Protein AF-A0A3L6Q9B0-F1 (afdb_monomer)

pLDDT: mean 82.69, std 8.2, range [50.72, 93.56]

Structure (mmCIF, N/CA/C/O backbone):
data_AF-A0A3L6Q9B0-F1
#
_entry.id   AF-A0A3L6Q9B0-F1
#
loop_
_atom_site.group_PDB
_atom_site.id
_atom_site.type_symbol
_atom_site.label_atom_id
_atom_site.label_alt_id
_atom_site.label_comp_id
_atom_site.label_asym_id
_atom_site.label_entity_id
_atom_site.label_seq_id
_atom_site.pdbx_PDB_ins_code
_atom_site.Cartn_x
_atom_site.Cartn_y
_atom_site.Cartn_z
_atom_site.occupancy
_atom_site.B_iso_or_equiv
_atom_site.auth_seq_id
_atom_site.auth_comp_id
_atom_site.auth_asym_id
_atom_site.auth_atom_id
_atom_site.pdbx_PDB_model_num
ATOM 1 N N . MET A 1 1 ? -5.104 -21.997 1.739 1.00 63.84 1 MET A N 1
ATOM 2 C CA . MET A 1 1 ? -5.288 -20.763 0.934 1.00 63.84 1 MET A CA 1
ATOM 3 C C . MET A 1 1 ? -5.184 -21.027 -0.572 1.00 63.84 1 MET A C 1
ATOM 5 O O . MET A 1 1 ? -6.189 -20.887 -1.249 1.00 63.84 1 MET A O 1
ATOM 9 N N . TRP A 1 2 ? -4.041 -21.496 -1.099 1.00 70.00 2 TRP A N 1
ATOM 10 C CA . TRP A 1 2 ? -3.878 -21.801 -2.537 1.00 70.00 2 TRP A CA 1
ATOM 11 C C . TRP A 1 2 ? -4.861 -22.856 -3.075 1.00 70.00 2 TRP A C 1
ATOM 13 O O . TRP A 1 2 ? -5.395 -22.702 -4.166 1.00 70.00 2 TRP A O 1
ATOM 23 N N . ALA A 1 3 ? -5.153 -23.905 -2.299 1.00 76.88 3 ALA A N 1
ATOM 24 C CA . ALA A 1 3 ? -6.125 -24.933 -2.685 1.00 76.88 3 ALA A CA 1
ATOM 25 C C . ALA A 1 3 ? -7.543 -24.369 -2.903 1.00 76.88 3 ALA A C 1
ATOM 27 O O . ALA A 1 3 ? -8.165 -24.669 -3.915 1.00 76.88 3 ALA A O 1
ATOM 28 N N . ALA A 1 4 ? -8.004 -23.492 -2.006 1.00 77.50 4 ALA A N 1
ATOM 29 C CA . ALA A 1 4 ? -9.292 -22.812 -2.141 1.00 77.50 4 ALA A CA 1
ATOM 30 C C . ALA A 1 4 ? -9.306 -21.845 -3.336 1.00 77.50 4 ALA A C 1
ATOM 32 O O . ALA A 1 4 ? -10.297 -21.748 -4.045 1.00 77.50 4 ALA A O 1
ATOM 33 N N . LEU A 1 5 ? -8.182 -21.174 -3.602 1.00 71.50 5 LEU A N 1
ATOM 34 C CA . LEU A 1 5 ? -8.059 -20.244 -4.724 1.00 71.50 5 LEU A CA 1
ATOM 35 C C . LEU A 1 5 ? -8.095 -20.976 -6.077 1.00 71.50 5 LEU A C 1
ATOM 37 O O . LEU A 1 5 ? -8.764 -20.518 -6.995 1.00 71.50 5 LEU A O 1
ATOM 41 N N . LYS A 1 6 ? -7.464 -22.157 -6.171 1.00 73.06 6 LYS A N 1
ATOM 42 C CA . LYS A 1 6 ? -7.560 -23.044 -7.345 1.00 73.06 6 LYS A CA 1
ATOM 43 C C . LYS A 1 6 ? -8.987 -23.525 -7.619 1.00 73.06 6 LYS A C 1
ATOM 45 O O . LYS A 1 6 ? -9.330 -23.702 -8.778 1.00 73.06 6 LYS A O 1
ATOM 50 N N . ALA A 1 7 ? -9.803 -23.734 -6.585 1.00 78.06 7 ALA A N 1
ATOM 51 C CA . ALA A 1 7 ? -11.189 -24.176 -6.757 1.00 78.06 7 ALA A CA 1
ATOM 52 C C . ALA A 1 7 ? -12.079 -23.104 -7.416 1.00 78.06 7 ALA A C 1
ATOM 54 O O . ALA A 1 7 ? -13.067 -23.442 -8.058 1.00 78.06 7 ALA A O 1
ATOM 55 N N . CYS A 1 8 ? -11.707 -21.825 -7.299 1.00 73.31 8 CYS A N 1
ATOM 56 C CA . CYS A 1 8 ? -12.466 -20.703 -7.852 1.00 73.31 8 CYS A CA 1
ATOM 57 C C . CYS A 1 8 ? -11.920 -20.182 -9.193 1.00 73.31 8 CYS A C 1
ATOM 59 O O . CYS A 1 8 ? -12.478 -19.230 -9.732 1.00 73.31 8 CYS A O 1
ATOM 61 N N . PHE A 1 9 ? -10.822 -20.744 -9.718 1.00 69.75 9 PHE A N 1
ATOM 62 C CA . PHE A 1 9 ? -10.125 -20.202 -10.889 1.00 69.75 9 PHE A CA 1
ATOM 63 C C . PHE A 1 9 ? -9.960 -21.241 -11.999 1.00 69.75 9 PHE A C 1
ATOM 65 O O . PHE A 1 9 ? -9.423 -22.326 -11.780 1.00 69.75 9 PHE A O 1
ATOM 72 N N . ARG A 1 10 ? -10.356 -20.874 -13.223 1.00 73.81 10 ARG A N 1
ATOM 73 C CA . ARG A 1 10 ? -10.086 -21.656 -14.434 1.00 73.81 10 ARG A CA 1
ATOM 74 C C . ARG A 1 10 ? -8.875 -21.052 -15.144 1.00 73.81 10 ARG A C 1
ATOM 76 O O . ARG A 1 10 ? -8.919 -19.900 -15.565 1.00 73.81 10 ARG A O 1
ATOM 83 N N . PHE A 1 11 ? -7.781 -21.805 -15.231 1.00 71.69 11 PHE A N 1
ATOM 84 C CA . PHE A 1 11 ? -6.550 -21.330 -15.868 1.00 71.69 11 PHE A CA 1
ATOM 85 C C . PHE A 1 11 ? -6.616 -21.541 -17.391 1.00 71.69 11 PHE A C 1
ATOM 87 O O . PHE A 1 11 ? -7.033 -22.621 -17.812 1.00 71.69 11 PHE A O 1
ATOM 94 N N . PRO A 1 12 ? -6.214 -20.553 -18.212 1.00 72.94 12 PRO A N 1
ATOM 95 C CA . PRO A 1 12 ? -6.104 -20.730 -19.658 1.00 72.94 12 PRO A CA 1
ATOM 96 C C . PRO A 1 12 ? -4.990 -21.729 -20.006 1.00 72.94 12 PRO A C 1
ATOM 98 O O . PRO A 1 12 ? -3.950 -21.770 -19.341 1.00 72.94 12 PRO A O 1
ATOM 101 N N . GLU A 1 13 ? -5.214 -22.531 -21.048 1.00 71.62 13 GLU A N 1
ATOM 102 C CA . GLU A 1 13 ? -4.240 -23.505 -21.554 1.00 71.62 13 GLU A CA 1
ATOM 103 C C . GLU A 1 13 ? -2.948 -22.81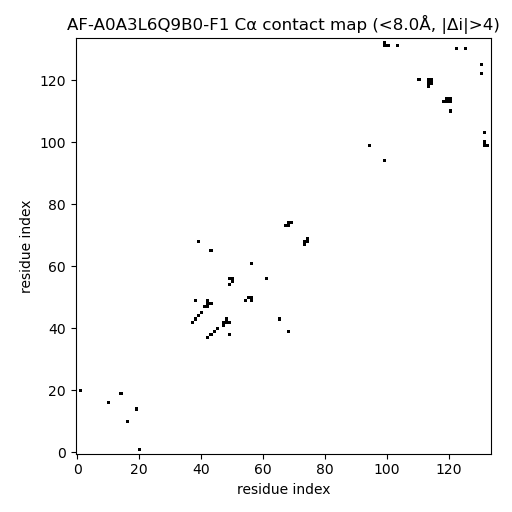2 -22.017 1.00 71.62 13 GLU A C 1
ATOM 105 O O . GLU A 1 13 ? -2.976 -21.728 -22.596 1.00 71.62 13 GLU A O 1
ATOM 110 N N . GLY A 1 14 ? -1.797 -23.417 -21.710 1.00 72.44 14 GLY A N 1
ATOM 111 C CA . GLY A 1 14 ? -0.481 -22.921 -22.127 1.00 72.44 14 GLY A CA 1
ATOM 112 C C . GLY A 1 14 ? 0.183 -21.874 -21.220 1.00 72.44 14 GLY A C 1
ATOM 113 O O . GLY A 1 14 ? 1.350 -21.562 -21.442 1.00 72.44 14 GLY A O 1
ATOM 114 N N . LYS A 1 15 ? -0.481 -21.352 -20.173 1.00 69.38 15 LYS A N 1
ATOM 115 C CA . LYS A 1 15 ? 0.177 -20.447 -19.204 1.00 69.38 15 LYS A CA 1
ATOM 116 C C . LYS A 1 15 ? 0.794 -21.198 -18.011 1.00 69.38 15 LYS A C 1
ATOM 118 O O . LYS A 1 15 ? 0.133 -22.076 -17.446 1.00 69.38 15 LYS A O 1
ATOM 123 N N . PRO A 1 16 ? 2.012 -20.834 -17.556 1.00 77.62 16 PRO A N 1
ATOM 124 C CA . PRO A 1 16 ? 2.631 -21.462 -16.393 1.00 77.62 16 PRO A CA 1
ATOM 125 C C . PRO A 1 16 ? 1.782 -21.257 -15.133 1.00 77.62 16 PRO A C 1
ATOM 127 O O . PRO A 1 16 ? 1.513 -20.131 -14.707 1.00 77.62 16 PRO A O 1
ATOM 130 N N . LYS A 1 17 ? 1.378 -22.359 -14.491 1.00 75.38 17 LYS A N 1
ATOM 131 C CA . LYS A 1 17 ? 0.592 -22.324 -13.243 1.00 75.38 17 LYS A CA 1
ATOM 132 C C . LYS A 1 17 ? 1.332 -21.607 -12.106 1.00 75.38 17 LYS A C 1
ATOM 134 O O . LYS A 1 17 ? 0.687 -21.014 -11.242 1.00 75.38 17 LYS A O 1
ATOM 139 N N . GLU A 1 18 ? 2.664 -21.633 -12.117 1.00 81.69 18 GLU A N 1
ATOM 140 C CA . GLU A 1 18 ? 3.492 -20.959 -11.112 1.00 81.69 18 GLU A CA 1
ATOM 141 C C . GLU A 1 18 ? 3.444 -19.432 -11.226 1.00 81.69 18 GLU A C 1
ATOM 143 O O . GLU A 1 18 ? 3.377 -18.753 -10.202 1.00 81.69 18 GLU A O 1
ATOM 148 N N . ASP A 1 19 ? 3.377 -18.870 -12.433 1.00 79.38 19 ASP A N 1
ATOM 149 C CA . ASP A 1 19 ? 3.264 -17.415 -12.599 1.00 79.38 19 ASP A CA 1
ATOM 150 C C . ASP A 1 19 ? 1.894 -16.918 -12.142 1.00 79.38 19 ASP A C 1
ATOM 152 O O . ASP A 1 19 ? 1.786 -15.913 -11.437 1.00 79.38 19 ASP A O 1
ATOM 156 N N . ALA A 1 20 ? 0.842 -17.684 -12.438 1.00 78.62 20 ALA A N 1
ATOM 157 C CA . ALA A 1 20 ? -0.499 -17.386 -11.950 1.00 78.62 20 ALA A CA 1
ATOM 158 C C . ALA A 1 20 ? -0.587 -17.473 -10.414 1.00 78.62 20 ALA A C 1
ATOM 160 O O . ALA A 1 20 ? -1.257 -16.659 -9.776 1.00 78.62 20 ALA A O 1
ATOM 161 N N . LYS A 1 21 ? 0.133 -18.422 -9.802 1.00 81.19 21 LYS A N 1
ATOM 162 C CA . LYS A 1 21 ? 0.255 -18.541 -8.345 1.00 81.19 21 LYS A CA 1
ATOM 163 C C . LYS A 1 21 ? 0.974 -17.348 -7.732 1.00 81.19 21 LYS A C 1
ATOM 165 O O . LYS A 1 21 ? 0.463 -16.768 -6.774 1.00 81.19 21 LYS A O 1
ATOM 170 N N . LYS A 1 22 ? 2.130 -16.965 -8.283 1.00 84.81 22 LYS A N 1
ATOM 171 C CA . LYS A 1 22 ? 2.886 -15.785 -7.839 1.00 84.81 22 LYS A CA 1
ATOM 172 C C . LYS A 1 22 ? 2.015 -14.535 -7.906 1.00 84.81 22 LYS A C 1
ATOM 174 O O . LYS A 1 22 ? 1.884 -13.833 -6.906 1.00 84.81 22 LYS A O 1
ATOM 179 N N . PHE A 1 23 ? 1.356 -14.314 -9.041 1.00 83.75 23 PHE A N 1
ATOM 180 C CA . PHE A 1 23 ? 0.467 -13.174 -9.235 1.00 83.75 23 PHE A CA 1
ATOM 181 C C . PHE A 1 23 ? -0.669 -13.153 -8.206 1.00 83.75 23 PHE A C 1
ATOM 183 O O . PHE A 1 23 ? -0.817 -12.173 -7.481 1.00 83.75 23 PHE A O 1
ATOM 190 N N . ALA A 1 24 ? -1.410 -14.257 -8.059 1.00 84.94 24 ALA A N 1
ATOM 191 C CA . ALA A 1 24 ? -2.518 -14.340 -7.109 1.00 84.94 24 ALA A CA 1
ATOM 192 C C . ALA A 1 24 ? -2.078 -14.056 -5.663 1.00 84.94 24 ALA A C 1
ATOM 194 O O . ALA A 1 24 ? -2.770 -13.346 -4.931 1.00 84.94 24 ALA A O 1
ATOM 195 N N . MET A 1 25 ? -0.913 -14.565 -5.252 1.00 86.19 25 MET A N 1
ATOM 196 C CA . MET A 1 25 ? -0.363 -14.308 -3.919 1.00 86.19 25 MET A CA 1
ATOM 197 C C . MET A 1 25 ? 0.016 -12.832 -3.721 1.00 86.19 25 MET A C 1
ATOM 199 O O . MET A 1 25 ? -0.298 -12.266 -2.672 1.00 86.19 25 MET A O 1
ATOM 203 N N . ILE A 1 26 ? 0.624 -12.183 -4.722 1.00 87.69 26 ILE A N 1
ATOM 204 C CA . ILE A 1 26 ? 0.956 -10.746 -4.686 1.00 87.69 26 ILE A CA 1
ATOM 205 C C . ILE A 1 26 ? -0.316 -9.896 -4.599 1.00 87.69 26 ILE A C 1
ATOM 207 O O . ILE A 1 26 ? -0.406 -8.983 -3.769 1.00 87.69 26 ILE A O 1
ATOM 211 N N . THR A 1 27 ? -1.321 -10.202 -5.422 1.00 88.12 27 THR A N 1
ATOM 212 C CA . THR A 1 27 ? -2.606 -9.493 -5.422 1.00 88.12 27 THR A CA 1
ATOM 213 C C . THR A 1 27 ? -3.285 -9.609 -4.065 1.00 88.12 27 THR A C 1
ATOM 215 O O . THR A 1 27 ? -3.730 -8.610 -3.502 1.00 88.12 27 THR A O 1
ATOM 218 N N . LEU A 1 28 ? -3.309 -10.812 -3.496 1.00 90.19 28 LEU A N 1
ATOM 219 C CA . LEU A 1 28 ? -3.922 -11.075 -2.201 1.00 90.19 28 LEU A CA 1
ATOM 220 C C . LEU A 1 28 ? -3.182 -10.384 -1.054 1.00 9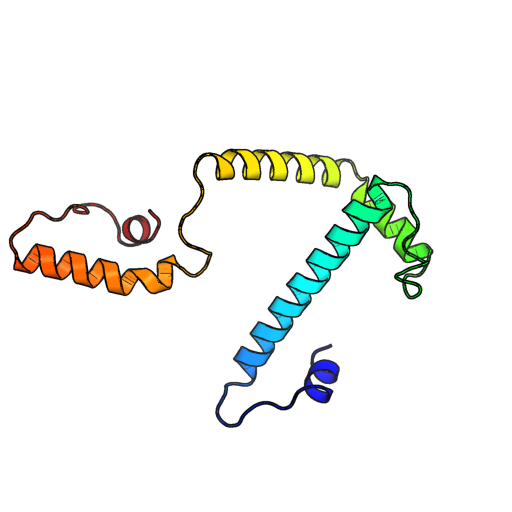0.19 28 LEU A C 1
ATOM 222 O O . LEU A 1 28 ? -3.817 -9.775 -0.192 1.00 90.19 28 LEU A O 1
ATOM 226 N N . GLY A 1 29 ? -1.847 -10.408 -1.074 1.00 90.88 29 GLY A N 1
ATOM 227 C CA . GLY A 1 29 ? -1.020 -9.662 -0.127 1.00 90.88 29 GLY A CA 1
ATOM 228 C C . GLY A 1 29 ? -1.301 -8.158 -0.183 1.00 90.88 29 GLY A C 1
ATOM 229 O O . GLY A 1 29 ? -1.466 -7.509 0.855 1.00 90.88 29 GLY A O 1
ATOM 230 N N . THR A 1 30 ? -1.447 -7.613 -1.392 1.00 91.50 30 THR A N 1
ATOM 231 C CA . THR A 1 30 ? -1.774 -6.199 -1.623 1.00 91.50 30 THR A CA 1
ATOM 232 C C . THR A 1 30 ? -3.181 -5.858 -1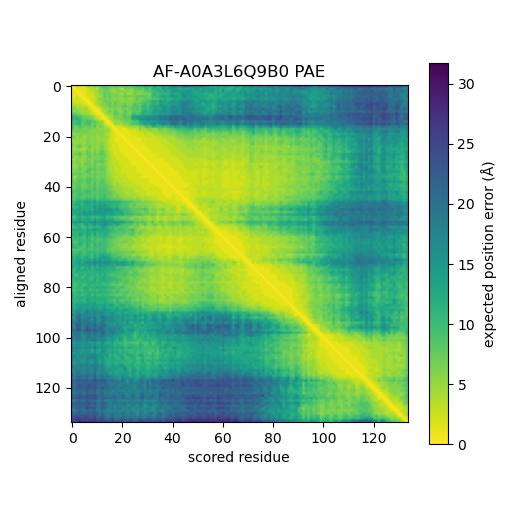.134 1.00 91.50 30 THR A C 1
ATOM 234 O O . THR A 1 30 ? -3.349 -4.887 -0.394 1.00 91.50 30 THR A O 1
ATOM 237 N N . ALA A 1 31 ? -4.180 -6.677 -1.469 1.00 91.69 31 ALA A N 1
ATOM 238 C CA . ALA A 1 31 ? -5.557 -6.510 -1.014 1.00 91.69 31 ALA A CA 1
ATOM 239 C C . ALA A 1 31 ? -5.648 -6.544 0.519 1.00 91.69 31 ALA A C 1
AT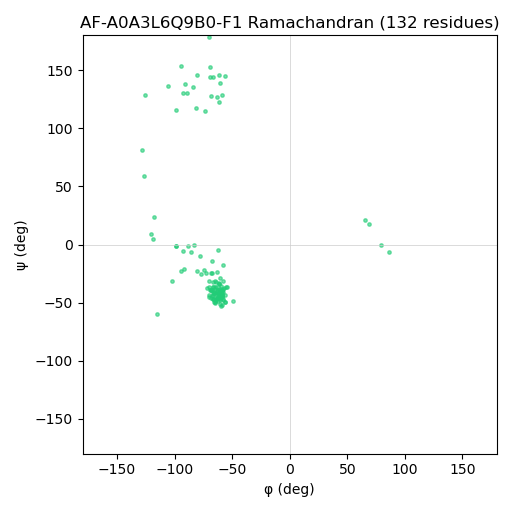OM 241 O O . ALA A 1 31 ? -6.270 -5.671 1.124 1.00 91.69 31 ALA A O 1
ATOM 242 N N . PHE A 1 32 ? -4.959 -7.489 1.164 1.00 91.19 32 PHE A N 1
ATOM 243 C CA . PHE A 1 32 ? -4.939 -7.597 2.621 1.00 91.19 32 PHE A CA 1
ATOM 244 C C . PHE A 1 32 ? -4.219 -6.420 3.294 1.00 91.19 32 PHE A C 1
ATOM 246 O O . PHE A 1 32 ? -4.664 -5.909 4.326 1.00 91.19 32 PHE A O 1
ATOM 253 N N . ARG A 1 33 ? -3.112 -5.939 2.715 1.00 91.44 33 ARG A N 1
ATOM 254 C CA . ARG A 1 33 ? -2.438 -4.717 3.180 1.00 91.44 33 ARG A CA 1
ATOM 255 C C . ARG A 1 33 ? -3.365 -3.502 3.089 1.00 91.44 33 ARG A C 1
ATOM 257 O O . ARG A 1 33 ? -3.485 -2.768 4.070 1.00 91.44 33 ARG A O 1
ATOM 264 N N . ASN A 1 34 ? -4.041 -3.323 1.957 1.00 92.62 34 ASN A N 1
ATOM 265 C CA . ASN A 1 34 ? -4.966 -2.211 1.738 1.00 92.62 34 ASN A CA 1
ATOM 266 C C . ASN A 1 34 ? -6.157 -2.283 2.696 1.00 92.62 34 ASN A C 1
ATOM 268 O O . ASN A 1 34 ? -6.504 -1.279 3.308 1.00 92.62 34 ASN A O 1
ATOM 272 N N . PHE A 1 35 ? -6.708 -3.477 2.919 1.00 92.12 35 PHE A N 1
ATOM 273 C CA . PHE A 1 35 ? -7.765 -3.701 3.900 1.00 92.12 35 PHE A CA 1
ATOM 274 C C . PHE A 1 35 ? -7.355 -3.244 5.310 1.00 92.12 35 PHE A C 1
ATOM 276 O O . PHE A 1 35 ? -8.063 -2.452 5.934 1.00 92.12 35 PHE A O 1
ATOM 283 N N . ARG A 1 36 ? -6.168 -3.644 5.790 1.00 91.56 36 ARG A N 1
ATOM 284 C CA . ARG A 1 36 ? -5.635 -3.181 7.087 1.00 91.56 36 ARG A CA 1
ATOM 285 C C . ARG A 1 36 ? -5.433 -1.665 7.128 1.00 91.56 36 ARG A C 1
ATOM 287 O O . ARG A 1 36 ? -5.696 -1.043 8.157 1.00 91.56 36 ARG A O 1
ATOM 294 N N . HIS A 1 37 ? -4.978 -1.062 6.030 1.00 90.88 37 HIS A N 1
ATOM 295 C CA . HIS A 1 37 ? -4.859 0.393 5.928 1.00 90.88 37 HIS A CA 1
ATOM 296 C C . HIS A 1 37 ? -6.228 1.079 6.049 1.00 90.88 37 HIS A C 1
ATOM 298 O O . HIS A 1 37 ? -6.369 2.018 6.832 1.00 90.88 37 HIS A O 1
ATOM 304 N N . THR A 1 38 ? -7.250 0.583 5.345 1.00 92.38 38 THR A N 1
ATOM 305 C CA . THR A 1 38 ? -8.629 1.083 5.430 1.00 92.38 38 THR A CA 1
ATOM 306 C C . THR A 1 38 ? -9.180 0.974 6.849 1.00 92.38 38 THR A C 1
ATOM 308 O O . THR A 1 38 ? -9.741 1.949 7.348 1.00 92.38 38 THR A O 1
ATOM 311 N N . LEU A 1 39 ? -8.979 -0.164 7.524 1.00 92.19 39 LEU A N 1
ATOM 312 C CA . LEU A 1 39 ? -9.387 -0.347 8.920 1.00 92.19 39 LEU A CA 1
ATOM 313 C C . LEU A 1 39 ? -8.743 0.696 9.839 1.00 92.19 39 LEU A C 1
ATOM 315 O O . LEU A 1 39 ? -9.425 1.362 10.616 1.00 92.19 39 LEU A O 1
ATOM 319 N N . HIS A 1 40 ? -7.433 0.899 9.712 1.00 89.81 40 HIS A N 1
ATOM 320 C CA . HIS A 1 40 ? -6.723 1.867 10.538 1.00 89.81 40 HIS A CA 1
ATOM 321 C C . HIS A 1 40 ? -7.164 3.317 10.259 1.00 89.81 40 HIS A C 1
ATOM 323 O O . HIS A 1 40 ? -7.499 4.054 11.184 1.00 89.81 40 HIS A O 1
ATOM 329 N N . LYS A 1 41 ? -7.203 3.726 8.984 1.00 90.31 41 LYS A N 1
ATOM 330 C CA . LYS A 1 41 ? -7.516 5.104 8.573 1.00 90.31 41 LYS A CA 1
ATOM 331 C C . LYS A 1 41 ? -8.966 5.494 8.864 1.00 90.31 41 LYS A C 1
ATOM 333 O O . LYS A 1 41 ? -9.209 6.602 9.334 1.00 90.31 41 LYS A O 1
ATOM 338 N N . ASN A 1 42 ? -9.920 4.617 8.557 1.00 90.88 42 ASN A N 1
ATOM 339 C CA . ASN A 1 42 ? -11.340 4.968 8.597 1.00 90.88 42 ASN A CA 1
ATOM 340 C C . ASN A 1 42 ? -12.021 4.613 9.918 1.00 90.88 42 ASN A C 1
ATOM 342 O O . ASN A 1 42 ? -13.039 5.225 10.223 1.00 90.88 42 ASN A O 1
ATOM 346 N N . TYR A 1 43 ? -11.483 3.658 10.681 1.00 91.31 43 TYR A N 1
ATOM 347 C CA . TYR A 1 43 ? -12.122 3.176 11.905 1.00 91.31 43 TYR A CA 1
ATOM 348 C C . TYR A 1 43 ? -11.278 3.489 13.135 1.00 91.31 43 TYR A C 1
ATOM 350 O O . TYR A 1 43 ? -11.718 4.275 13.966 1.00 91.31 43 TYR A O 1
ATOM 358 N N . VAL A 1 44 ? -10.035 2.994 13.211 1.00 89.88 44 VAL A N 1
ATOM 359 C CA . VAL A 1 44 ? -9.177 3.211 14.396 1.00 89.88 44 VAL A CA 1
ATOM 360 C C . VAL A 1 44 ? -8.928 4.699 14.650 1.00 89.88 44 VAL A C 1
ATOM 362 O O . VAL A 1 44 ? -9.220 5.184 15.738 1.00 89.88 44 VAL A O 1
ATOM 365 N N . LYS A 1 45 ? -8.462 5.451 13.643 1.00 87.19 45 LYS A N 1
ATOM 366 C CA . LYS A 1 45 ? -8.187 6.893 13.795 1.00 87.19 45 LYS A CA 1
ATOM 367 C C . LYS A 1 45 ? -9.428 7.734 14.109 1.00 87.19 45 LYS A C 1
ATOM 369 O O . LYS A 1 45 ? -9.288 8.825 14.643 1.00 87.19 45 LYS A O 1
ATOM 374 N N . LYS A 1 46 ? -10.621 7.249 13.753 1.00 89.81 46 LYS A N 1
ATOM 375 C CA . LYS A 1 46 ? -11.894 7.952 13.971 1.00 89.81 46 LYS A CA 1
ATOM 376 C C . LYS A 1 46 ? -12.645 7.466 15.216 1.00 89.81 46 LYS A C 1
ATOM 378 O O . LYS A 1 46 ? -13.730 7.965 15.479 1.00 89.81 46 LYS A O 1
ATOM 383 N N . GLY A 1 47 ? -12.117 6.473 15.937 1.00 86.50 47 GLY A N 1
ATOM 384 C CA . GLY A 1 47 ? -12.807 5.848 17.070 1.00 86.50 47 GLY A CA 1
ATOM 385 C C . GLY A 1 47 ? -14.082 5.082 16.688 1.00 86.50 47 GLY A C 1
ATOM 386 O O . GLY A 1 47 ? -14.937 4.864 17.538 1.00 86.50 47 GLY A O 1
ATOM 387 N N . LEU A 1 48 ? -14.234 4.683 15.421 1.00 87.44 48 LEU A N 1
ATOM 388 C CA . LEU A 1 48 ? -15.428 3.994 14.921 1.00 87.44 48 LEU A CA 1
ATOM 389 C C . LEU A 1 48 ? -15.262 2.471 14.957 1.00 87.44 48 LEU A C 1
ATOM 391 O O . LEU A 1 48 ? -14.157 1.944 14.815 1.00 87.44 48 LEU A O 1
ATOM 395 N N . SER A 1 49 ? -16.384 1.755 15.065 1.00 84.69 49 SER A N 1
ATOM 396 C CA . SER A 1 49 ? -16.410 0.292 14.980 1.00 84.69 49 SER A CA 1
ATOM 397 C C . SER A 1 49 ? -16.591 -0.190 13.533 1.00 84.69 49 SER A C 1
ATOM 399 O O . SER A 1 49 ? -17.508 0.268 12.845 1.00 84.69 49 SER A O 1
ATOM 401 N N . PRO A 1 50 ? -15.764 -1.133 13.045 1.00 86.94 50 PRO A N 1
ATOM 402 C CA . PRO A 1 50 ? -15.908 -1.710 11.713 1.00 86.94 50 PRO A CA 1
ATOM 403 C C . PRO A 1 50 ? -17.020 -2.756 11.618 1.00 86.94 50 PRO A C 1
ATOM 405 O O . PRO A 1 50 ? -17.346 -3.156 10.503 1.00 86.94 50 PRO A O 1
ATOM 408 N N . LYS A 1 51 ? -17.615 -3.193 12.740 1.00 82.81 51 LYS A N 1
ATOM 409 C CA . LYS A 1 51 ? -18.582 -4.306 12.794 1.00 82.81 51 LYS A CA 1
ATOM 410 C C . LYS A 1 51 ? -19.773 -4.138 11.853 1.00 82.81 51 LYS A C 1
ATOM 412 O O . LYS A 1 51 ? -20.198 -5.115 11.249 1.00 82.81 51 LYS A O 1
ATOM 417 N N . SER A 1 52 ? -20.269 -2.910 11.681 1.00 82.00 52 SER A N 1
ATOM 418 C CA . SER A 1 52 ? -21.404 -2.623 10.791 1.00 82.00 52 SER A CA 1
ATOM 419 C C . SER A 1 52 ? -21.123 -2.983 9.330 1.00 82.00 52 SER A C 1
ATOM 421 O O . SER A 1 52 ? -22.022 -3.410 8.616 1.00 82.00 52 SER A O 1
ATOM 423 N N . LYS A 1 53 ? -19.868 -2.842 8.886 1.00 85.56 53 LYS A N 1
ATOM 424 C CA . LYS A 1 53 ? -19.442 -3.140 7.511 1.00 85.56 53 LYS A CA 1
ATOM 425 C C . LYS A 1 53 ? -18.714 -4.480 7.390 1.00 85.56 53 LYS A C 1
ATOM 427 O O . LYS A 1 53 ? -18.780 -5.134 6.355 1.00 85.56 53 LYS A O 1
ATOM 432 N N . PHE A 1 54 ? -18.007 -4.884 8.438 1.00 85.31 54 PHE A N 1
ATOM 433 C CA . PHE A 1 54 ? -17.134 -6.051 8.479 1.00 85.31 54 PHE A CA 1
ATOM 434 C C . PHE A 1 54 ? -17.503 -6.951 9.664 1.00 85.31 54 PHE A C 1
ATOM 436 O O . PHE A 1 54 ? -16.672 -7.242 10.520 1.00 85.31 54 PHE A O 1
ATOM 443 N N . GLY A 1 55 ? -18.753 -7.424 9.701 1.00 81.62 55 GLY A N 1
ATOM 444 C CA . GLY A 1 55 ? -19.301 -8.232 10.803 1.00 81.62 55 GLY A CA 1
ATOM 445 C C . GLY A 1 55 ? -18.613 -9.582 11.054 1.00 81.62 55 GLY A C 1
ATOM 446 O O . GLY A 1 55 ? -18.938 -10.261 12.018 1.00 81.62 55 GLY A O 1
ATOM 447 N N . LYS A 1 56 ? -17.649 -9.972 10.209 1.00 85.50 56 LYS A N 1
ATOM 448 C CA . LYS A 1 56 ? -16.816 -11.174 10.383 1.00 85.50 56 LYS A CA 1
ATOM 449 C C . LYS A 1 56 ? -15.578 -10.939 11.258 1.00 85.50 56 LYS A C 1
ATOM 451 O O . LYS A 1 56 ? -14.851 -11.888 11.530 1.00 85.50 56 LYS A O 1
ATOM 456 N N . ILE A 1 57 ? -15.296 -9.694 11.650 1.00 86.25 57 ILE A N 1
ATOM 457 C CA . ILE A 1 57 ? -14.186 -9.379 12.554 1.00 86.25 57 ILE A CA 1
ATOM 458 C C . ILE A 1 57 ? -14.650 -9.652 13.985 1.00 86.25 57 ILE A C 1
ATOM 460 O O . ILE A 1 57 ? -15.588 -9.017 14.465 1.00 86.25 57 ILE A O 1
ATOM 464 N N . LEU A 1 58 ? -13.984 -10.593 14.653 1.00 88.31 58 LEU A N 1
ATOM 465 C CA . LEU A 1 58 ? -14.225 -10.888 16.061 1.00 88.31 58 LEU A CA 1
ATOM 466 C C . LEU A 1 58 ? -13.740 -9.722 16.937 1.00 88.31 58 LEU A C 1
ATOM 468 O O . LEU A 1 58 ? -12.706 -9.124 16.639 1.00 88.31 58 LEU A O 1
ATOM 472 N N . ASP A 1 59 ? -14.441 -9.428 18.034 1.00 86.75 59 ASP A N 1
ATOM 473 C CA . ASP A 1 59 ? -14.086 -8.303 18.914 1.00 86.75 59 ASP A CA 1
ATOM 474 C C . ASP A 1 59 ? -12.670 -8.434 19.486 1.00 86.75 59 ASP A C 1
ATOM 476 O O . ASP A 1 59 ? -11.920 -7.462 19.485 1.00 86.75 59 ASP A O 1
ATOM 480 N N . ALA A 1 60 ? -12.258 -9.646 19.874 1.00 89.56 60 ALA A N 1
ATOM 481 C CA . ALA A 1 60 ? -10.898 -9.909 20.349 1.00 89.56 60 ALA A CA 1
ATOM 482 C C . ALA A 1 60 ? -9.835 -9.528 19.299 1.00 89.56 60 ALA A C 1
ATOM 484 O O . ALA A 1 60 ? -8.901 -8.786 19.594 1.00 89.56 60 ALA A O 1
ATOM 485 N N . MET A 1 61 ? -10.040 -9.932 18.038 1.00 89.50 61 MET A N 1
ATOM 486 C CA . MET A 1 61 ? -9.140 -9.571 16.934 1.00 89.50 61 MET A CA 1
ATOM 487 C C . MET A 1 61 ? -9.126 -8.060 16.675 1.00 89.50 61 MET A C 1
ATOM 489 O O . MET A 1 61 ? -8.113 -7.507 16.243 1.00 89.50 61 MET A O 1
ATOM 493 N N . TRP A 1 62 ? -10.251 -7.377 16.903 1.00 90.56 62 TRP A N 1
ATOM 494 C CA . TRP A 1 62 ? -10.337 -5.929 16.747 1.00 90.56 62 TRP A CA 1
ATOM 495 C C . TRP A 1 62 ? -9.553 -5.179 17.827 1.00 90.56 62 TRP A C 1
ATOM 497 O O . TRP A 1 62 ? -8.828 -4.233 17.509 1.00 90.56 62 TRP A O 1
ATOM 507 N N . GLU A 1 63 ? -9.654 -5.609 19.084 1.00 89.88 63 GLU A N 1
ATOM 508 C CA . GLU A 1 63 ? -8.891 -5.026 20.189 1.00 89.88 63 GLU A CA 1
ATOM 509 C C . GLU A 1 63 ? -7.384 -5.241 20.015 1.00 89.88 63 GLU A C 1
ATOM 511 O O . GLU A 1 63 ? -6.622 -4.272 20.073 1.00 89.88 63 GLU A O 1
ATOM 516 N N . GLU A 1 64 ? -6.955 -6.461 19.680 1.00 92.06 64 GLU A N 1
ATOM 517 C CA . GLU A 1 64 ? -5.553 -6.762 19.353 1.00 92.06 64 GLU A CA 1
ATOM 518 C C . GLU A 1 64 ? -5.038 -5.875 18.211 1.00 92.06 64 GLU A C 1
ATOM 520 O O . GLU A 1 64 ? -3.948 -5.298 18.283 1.00 92.06 64 GLU A O 1
ATOM 525 N N . PHE A 1 65 ? -5.846 -5.693 17.161 1.00 90.56 65 PHE A N 1
ATOM 526 C CA . PHE A 1 65 ? -5.484 -4.834 16.038 1.00 90.56 65 PHE A CA 1
ATOM 527 C C . PHE A 1 65 ? -5.304 -3.368 16.458 1.00 90.56 65 PHE A C 1
ATOM 529 O O . PHE A 1 65 ? -4.355 -2.716 16.008 1.00 90.56 65 PHE A O 1
ATOM 536 N N . LYS A 1 66 ? -6.179 -2.837 17.324 1.00 89.94 66 LYS A N 1
ATOM 537 C CA . LYS A 1 66 ? -6.036 -1.476 17.866 1.00 89.94 66 LYS A CA 1
ATOM 538 C C . LYS A 1 66 ? -4.773 -1.340 18.710 1.00 89.94 66 LYS A C 1
ATOM 540 O O . LYS A 1 66 ? -4.063 -0.347 18.549 1.00 89.94 66 LYS A O 1
ATOM 545 N N . GLN A 1 67 ? -4.478 -2.315 19.569 1.00 90.12 67 GLN A N 1
ATOM 546 C CA . GLN A 1 67 ? -3.269 -2.306 20.394 1.00 90.12 67 GLN A CA 1
ATOM 547 C C . GLN A 1 67 ? -2.012 -2.299 19.523 1.00 90.12 67 GLN A C 1
ATOM 549 O O . GLN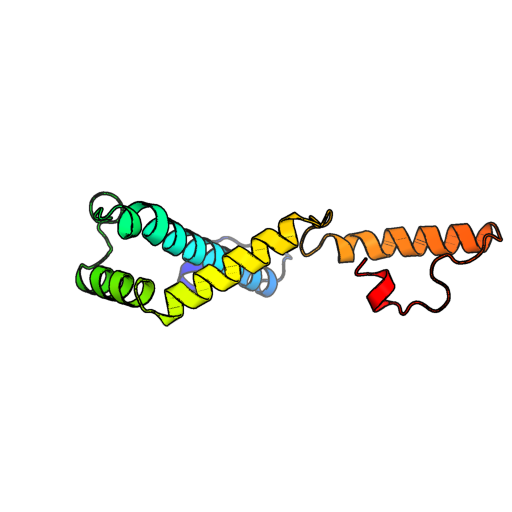 A 1 67 ? -1.193 -1.390 19.647 1.00 90.12 67 GLN A O 1
ATOM 554 N N . MET A 1 68 ? -1.919 -3.218 18.557 1.00 87.88 68 M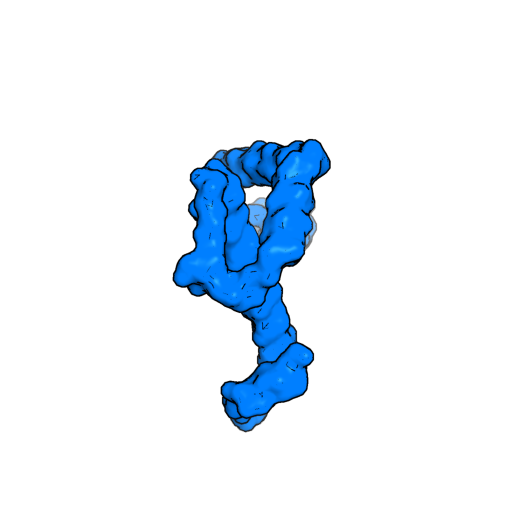ET A N 1
ATOM 555 C CA . MET A 1 68 ? -0.792 -3.315 17.624 1.00 87.88 68 MET A CA 1
ATOM 556 C C . MET A 1 68 ? -0.542 -2.005 16.859 1.00 87.88 68 MET A C 1
ATOM 558 O O . MET A 1 68 ? 0.602 -1.657 16.579 1.00 87.88 68 MET A O 1
ATOM 562 N N . LYS A 1 69 ? -1.595 -1.267 16.481 1.00 84.94 69 LYS A N 1
ATOM 563 C CA . LYS A 1 69 ? -1.456 0.010 15.758 1.00 84.94 69 LYS A CA 1
ATOM 564 C C . LYS A 1 69 ? -1.120 1.199 16.649 1.00 84.94 69 LYS A C 1
ATOM 566 O O . LYS A 1 69 ? -0.580 2.181 16.145 1.00 84.94 69 LYS A O 1
ATOM 571 N N . ASN A 1 70 ? -1.430 1.115 17.938 1.00 84.06 70 ASN A N 1
ATOM 572 C CA . ASN A 1 70 ? -1.180 2.186 18.893 1.00 84.06 70 ASN A CA 1
ATOM 573 C C . ASN A 1 70 ? 0.161 2.075 19.624 1.00 84.06 70 ASN A C 1
ATOM 575 O O . ASN A 1 70 ? 0.507 3.024 20.332 1.00 84.06 70 ASN A O 1
ATOM 579 N N . THR A 1 71 ? 0.917 0.986 19.435 1.00 89.94 71 THR A N 1
ATOM 580 C CA . THR A 1 71 ? 2.262 0.848 20.007 1.00 89.94 71 THR A CA 1
ATOM 581 C C . THR A 1 71 ? 3.168 2.005 19.578 1.00 89.94 71 THR A C 1
ATOM 583 O O . THR A 1 71 ? 3.070 2.528 18.461 1.00 89.94 71 THR A O 1
ATOM 586 N N . ALA A 1 72 ? 4.054 2.427 20.484 1.00 84.94 72 ALA A N 1
ATOM 587 C CA . ALA A 1 72 ? 4.978 3.533 20.236 1.00 84.94 72 ALA A CA 1
ATOM 588 C C . ALA A 1 72 ? 5.871 3.257 19.015 1.00 84.94 72 ALA A C 1
ATOM 590 O O . ALA A 1 72 ? 6.049 4.131 18.170 1.00 84.94 72 ALA A O 1
ATOM 591 N N . GLU A 1 73 ? 6.331 2.015 18.866 1.00 87.31 73 GLU A N 1
ATOM 592 C CA . GLU A 1 73 ? 7.122 1.563 17.720 1.00 87.31 73 GLU A CA 1
ATOM 593 C C . GLU A 1 73 ? 6.363 1.692 16.395 1.00 87.31 73 GLU A C 1
ATOM 595 O O . GLU A 1 73 ? 6.898 2.223 15.423 1.00 87.31 73 GLU A O 1
ATOM 600 N N . ALA A 1 74 ? 5.092 1.271 16.344 1.00 85.06 74 ALA A N 1
ATOM 601 C CA . ALA A 1 74 ? 4.291 1.370 15.125 1.00 85.06 74 ALA A CA 1
ATOM 602 C C . ALA A 1 74 ? 4.036 2.831 14.724 1.00 85.06 74 ALA A C 1
ATOM 604 O O . ALA A 1 74 ? 4.033 3.155 13.532 1.00 85.06 74 ALA A O 1
ATOM 605 N N . LYS A 1 75 ? 3.848 3.722 15.707 1.00 85.94 75 LYS A N 1
ATOM 606 C C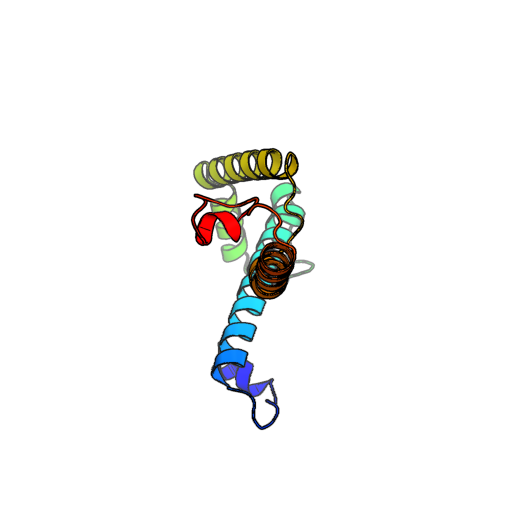A . LYS A 1 75 ? 3.711 5.166 15.473 1.00 85.94 75 LYS A CA 1
ATOM 607 C C . LYS A 1 75 ? 5.018 5.784 14.980 1.00 85.94 75 LYS A C 1
ATOM 609 O O . LYS A 1 75 ? 4.989 6.500 13.981 1.00 85.94 75 LYS A O 1
ATOM 614 N N . ALA A 1 76 ? 6.144 5.463 15.616 1.00 90.62 76 ALA A N 1
ATOM 615 C CA . ALA A 1 76 ? 7.463 5.939 15.205 1.00 90.62 76 ALA A CA 1
ATOM 616 C C . ALA A 1 76 ? 7.801 5.484 13.778 1.00 90.62 76 ALA A C 1
ATOM 618 O O . ALA A 1 76 ? 8.173 6.301 12.937 1.00 90.62 76 ALA A O 1
ATOM 619 N N . LEU A 1 77 ? 7.567 4.207 13.463 1.00 89.69 77 LEU A N 1
ATOM 620 C CA . LEU A 1 77 ? 7.757 3.678 12.115 1.00 89.69 77 LEU A CA 1
ATOM 621 C C . LEU A 1 77 ? 6.852 4.388 11.102 1.00 89.69 77 LEU A C 1
ATOM 623 O O . LEU A 1 77 ? 7.300 4.741 10.015 1.00 89.69 77 LEU A O 1
ATOM 627 N N . SER A 1 78 ? 5.584 4.634 11.448 1.00 87.44 78 SER A N 1
ATOM 628 C CA . SER A 1 78 ? 4.672 5.376 10.573 1.00 87.44 78 SER A CA 1
ATOM 629 C C . SER A 1 78 ? 5.179 6.789 10.291 1.00 87.44 78 SER A C 1
ATOM 631 O O . SER A 1 78 ? 5.053 7.241 9.156 1.00 87.44 78 SER A O 1
ATOM 633 N N . GLN A 1 79 ? 5.732 7.474 11.292 1.00 91.44 79 GLN A N 1
ATOM 634 C CA . GLN A 1 79 ? 6.265 8.825 11.138 1.00 91.44 79 GLN A CA 1
ATOM 635 C C . GLN A 1 79 ? 7.502 8.843 10.229 1.00 91.44 79 GLN A C 1
ATOM 637 O O . GLN A 1 79 ? 7.535 9.596 9.259 1.00 91.44 79 GLN A O 1
ATOM 642 N N . GLN A 1 80 ? 8.447 7.924 10.444 1.00 93.56 80 GLN A N 1
ATOM 643 C CA . GLN A 1 80 ? 9.620 7.773 9.574 1.00 93.56 80 GLN A CA 1
ATOM 644 C C . GLN A 1 80 ? 9.235 7.491 8.114 1.00 93.56 80 GLN A C 1
ATOM 646 O O . GLN A 1 80 ? 9.868 7.988 7.183 1.00 93.56 80 GLN A O 1
ATOM 651 N N . MET A 1 81 ? 8.193 6.685 7.886 1.00 90.88 81 MET A N 1
ATOM 652 C CA . MET A 1 81 ? 7.722 6.390 6.528 1.00 90.88 81 MET A CA 1
ATOM 653 C C . MET A 1 81 ? 7.049 7.598 5.866 1.00 90.88 81 MET A C 1
ATOM 655 O O . MET A 1 81 ? 7.160 7.748 4.652 1.00 90.88 81 MET A O 1
ATOM 659 N N . ILE A 1 82 ? 6.386 8.468 6.637 1.00 89.81 82 ILE A N 1
ATOM 660 C CA . ILE A 1 82 ? 5.830 9.732 6.128 1.00 89.81 82 ILE A CA 1
ATOM 661 C C . ILE A 1 82 ? 6.960 10.665 5.690 1.00 89.81 82 ILE A C 1
ATOM 663 O O . ILE A 1 82 ? 6.912 11.177 4.577 1.00 89.81 82 ILE A O 1
ATOM 667 N N . GLU A 1 83 ? 8.000 10.823 6.507 1.00 92.88 83 GLU A N 1
ATOM 668 C CA . GLU A 1 83 ? 9.162 11.660 6.174 1.00 92.88 83 GLU A CA 1
ATOM 669 C C . GLU A 1 83 ? 9.883 11.160 4.916 1.00 92.88 83 GLU A C 1
ATOM 671 O O . GLU A 1 83 ? 10.218 11.942 4.029 1.00 92.88 83 GLU A O 1
ATOM 676 N N . LYS A 1 84 ? 10.073 9.840 4.788 1.00 90.06 84 LYS A N 1
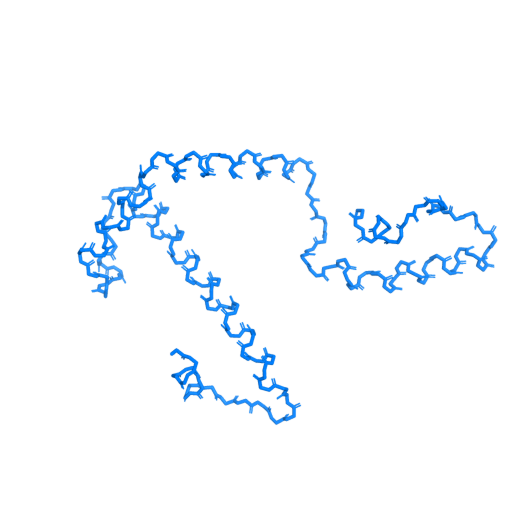ATOM 677 C CA . LYS A 1 84 ? 10.628 9.238 3.566 1.00 90.06 84 LYS A CA 1
ATOM 678 C C . LYS A 1 84 ? 9.749 9.499 2.345 1.00 90.06 84 LYS A C 1
ATOM 680 O O . LYS A 1 84 ? 10.277 9.795 1.279 1.00 90.06 84 LYS A O 1
ATOM 685 N N . ALA A 1 85 ? 8.430 9.398 2.494 1.00 86.62 85 ALA A N 1
ATOM 686 C CA . ALA A 1 85 ? 7.498 9.668 1.405 1.00 86.62 85 ALA A CA 1
ATOM 687 C C . ALA A 1 85 ? 7.501 11.148 0.991 1.00 86.62 85 ALA A C 1
ATOM 689 O O . ALA A 1 85 ? 7.405 11.432 -0.195 1.00 86.62 85 ALA A O 1
ATOM 690 N N . GLN A 1 86 ? 7.646 12.076 1.941 1.00 89.88 86 GLN A N 1
ATOM 691 C CA . GLN A 1 86 ? 7.780 13.508 1.657 1.00 89.88 86 GLN A CA 1
ATOM 692 C C . GLN A 1 86 ? 9.061 13.800 0.873 1.00 89.88 86 GLN A C 1
ATOM 694 O O . GLN A 1 86 ? 8.983 14.421 -0.180 1.00 89.88 86 GLN A O 1
ATOM 699 N N . LYS A 1 87 ? 10.204 13.253 1.305 1.00 88.19 87 LYS A N 1
ATOM 700 C CA . LYS A 1 87 ? 11.473 13.370 0.566 1.00 88.19 87 LYS A CA 1
ATOM 701 C C . LYS A 1 87 ? 11.379 12.779 -0.842 1.00 88.19 87 LYS A C 1
ATOM 703 O O . LYS A 1 87 ? 11.858 13.368 -1.798 1.00 88.19 87 LYS A O 1
ATOM 708 N N . ALA A 1 88 ? 10.728 11.626 -0.989 1.00 83.69 88 ALA A N 1
ATOM 709 C CA . ALA A 1 88 ? 10.515 11.016 -2.301 1.00 83.69 88 ALA A CA 1
ATOM 710 C C . ALA A 1 88 ? 9.546 11.820 -3.191 1.00 83.69 88 ALA A C 1
ATOM 712 O O . ALA A 1 88 ? 9.608 11.711 -4.410 1.00 83.69 88 ALA A O 1
ATOM 713 N N . ALA A 1 89 ? 8.649 12.621 -2.610 1.00 83.50 89 ALA A N 1
ATOM 714 C CA . ALA A 1 89 ? 7.744 13.480 -3.370 1.00 83.50 89 ALA A CA 1
ATOM 715 C C . ALA A 1 89 ? 8.446 14.714 -3.960 1.00 83.50 89 ALA A C 1
ATOM 717 O O . ALA A 1 89 ? 7.946 15.269 -4.934 1.00 83.50 89 ALA A O 1
ATOM 718 N N . GLU A 1 90 ? 9.589 15.129 -3.403 1.00 87.06 90 GLU A N 1
ATOM 719 C CA . GLU A 1 90 ? 10.412 16.220 -3.947 1.00 87.06 90 GLU A CA 1
ATOM 720 C C . GLU A 1 90 ? 11.030 15.845 -5.302 1.00 87.06 90 GLU A C 1
ATOM 722 O O . GLU A 1 90 ? 11.166 16.703 -6.170 1.00 87.06 90 GLU A O 1
ATOM 727 N N . ASN A 1 91 ? 11.351 14.562 -5.503 1.00 81.56 91 ASN A N 1
ATOM 728 C CA . ASN A 1 91 ? 11.832 14.025 -6.774 1.00 81.56 91 ASN A CA 1
ATOM 729 C C . ASN A 1 91 ? 11.001 12.797 -7.193 1.00 81.56 91 ASN A C 1
ATOM 731 O O . ASN A 1 91 ? 11.403 11.657 -6.932 1.00 81.56 91 ASN A O 1
ATOM 735 N N . PRO A 1 92 ? 9.814 13.005 -7.792 1.00 75.25 92 PRO A N 1
ATOM 736 C CA . PRO A 1 92 ? 8.923 11.912 -8.142 1.00 75.25 92 PRO A CA 1
ATOM 737 C C . PRO A 1 92 ? 9.519 11.053 -9.261 1.00 75.25 92 PRO A C 1
ATOM 739 O O . PRO A 1 92 ? 9.854 11.544 -10.335 1.00 75.25 92 PRO A O 1
ATOM 742 N N . HIS A 1 93 ? 9.583 9.738 -9.041 1.00 71.31 93 HIS A N 1
ATOM 743 C CA . HIS A 1 93 ? 9.974 8.800 -10.091 1.00 71.31 93 HIS A CA 1
ATOM 744 C C . HIS A 1 93 ? 8.965 8.834 -11.246 1.00 71.31 93 HIS A C 1
ATOM 746 O O . HIS A 1 93 ? 7.764 8.641 -11.042 1.00 71.31 93 HIS A O 1
ATOM 752 N N . HIS A 1 94 ? 9.457 9.033 -12.468 1.00 71.75 94 HIS A N 1
ATOM 753 C CA . HIS A 1 94 ? 8.628 9.012 -13.676 1.00 71.75 94 HIS A CA 1
ATOM 754 C C . HIS A 1 94 ? 8.254 7.589 -14.112 1.00 71.75 94 HIS A C 1
ATOM 756 O O . HIS A 1 94 ? 7.212 7.382 -14.736 1.00 71.75 94 HIS A O 1
ATOM 762 N N . PHE A 1 95 ? 9.070 6.599 -13.745 1.00 74.06 95 PHE A N 1
ATOM 763 C CA . PHE A 1 95 ? 8.847 5.196 -14.066 1.00 74.06 95 PHE A CA 1
ATOM 764 C C . PHE A 1 95 ? 8.387 4.408 -12.835 1.00 74.06 95 PHE A C 1
ATOM 766 O O . PHE A 1 95 ? 8.908 4.558 -11.731 1.00 74.06 95 PHE A O 1
ATOM 773 N N . GLY A 1 96 ? 7.386 3.545 -13.030 1.00 69.81 96 GLY A N 1
ATOM 774 C CA . GLY A 1 96 ? 6.938 2.607 -12.000 1.00 69.81 96 GLY A CA 1
ATOM 775 C C . GLY A 1 96 ? 7.957 1.490 -11.741 1.00 69.81 96 GLY A C 1
ATOM 776 O O . GLY A 1 96 ? 8.964 1.374 -12.432 1.00 69.81 96 GLY A O 1
ATOM 777 N N . ALA A 1 97 ? 7.653 0.599 -10.793 1.00 65.25 97 ALA A N 1
ATOM 778 C CA . ALA A 1 97 ? 8.564 -0.464 -10.341 1.00 65.25 97 ALA A CA 1
ATOM 779 C C . ALA A 1 97 ? 9.062 -1.443 -11.431 1.00 65.25 97 ALA A C 1
ATOM 781 O O . ALA A 1 97 ? 10.041 -2.135 -11.194 1.00 65.25 97 ALA A O 1
ATOM 782 N N . GLY A 1 98 ? 8.406 -1.517 -12.594 1.00 69.44 98 GLY A N 1
ATOM 783 C CA . GLY A 1 98 ? 8.876 -2.282 -13.762 1.00 69.44 98 GLY A CA 1
ATOM 784 C C . GLY A 1 98 ? 9.091 -1.426 -15.014 1.00 69.44 98 GLY A C 1
ATOM 785 O O . GLY A 1 98 ? 9.254 -1.965 -16.103 1.00 69.44 98 GLY A O 1
ATOM 786 N N . GLY A 1 99 ? 9.022 -0.096 -14.886 1.00 77.94 99 GLY A N 1
ATOM 787 C CA . GLY A 1 99 ? 9.166 0.821 -16.017 1.00 77.94 99 GLY A CA 1
ATOM 788 C C . GLY A 1 99 ? 10.603 0.884 -16.527 1.00 77.94 99 GLY A C 1
ATOM 789 O O . GLY A 1 99 ? 10.813 0.893 -17.733 1.00 77.94 99 GLY A O 1
ATOM 790 N N . TYR A 1 100 ? 11.577 0.833 -15.617 1.00 79.56 100 TYR A N 1
ATOM 791 C CA . TYR A 1 100 ? 13.000 0.824 -15.957 1.00 79.56 100 TYR A CA 1
ATOM 792 C C . TYR A 1 100 ? 13.388 -0.405 -16.783 1.00 79.56 100 TYR A C 1
ATOM 794 O O . TYR A 1 100 ? 13.947 -0.253 -17.866 1.00 79.56 100 TYR A O 1
ATOM 802 N N . ASP A 1 101 ? 12.988 -1.605 -16.354 1.00 77.69 101 ASP A N 1
ATOM 803 C CA . ASP A 1 101 ? 13.273 -2.852 -17.079 1.00 77.69 101 ASP A CA 1
ATOM 804 C C . ASP A 1 101 ? 12.747 -2.825 -18.523 1.00 77.69 101 ASP A C 1
ATOM 806 O O . ASP A 1 101 ? 13.404 -3.308 -19.445 1.00 77.69 101 ASP A O 1
ATOM 810 N N . GLY A 1 102 ? 11.573 -2.221 -18.735 1.00 79.31 102 GLY A N 1
ATOM 811 C CA . GLY A 1 102 ? 10.987 -2.047 -20.064 1.00 79.31 102 GLY A CA 1
ATOM 812 C C . GLY A 1 102 ? 11.685 -0.989 -20.927 1.00 79.31 102 GLY A C 1
ATOM 813 O O . GLY A 1 102 ? 11.613 -1.073 -22.152 1.00 79.31 102 GLY A O 1
ATOM 814 N N . MET A 1 103 ? 12.368 -0.019 -20.312 1.00 81.44 103 MET A N 1
ATOM 815 C CA . MET A 1 103 ? 13.066 1.073 -21.002 1.00 81.44 103 MET A CA 1
ATOM 816 C C . MET A 1 103 ? 14.530 0.764 -21.315 1.00 81.44 103 MET A C 1
ATOM 818 O O . MET A 1 103 ? 15.073 1.350 -22.249 1.00 81.44 103 MET A O 1
ATOM 822 N N . ILE A 1 104 ? 15.159 -0.192 -20.623 1.00 83.69 104 ILE A N 1
ATOM 823 C CA . ILE A 1 104 ? 16.542 -0.609 -20.910 1.00 83.69 104 ILE A CA 1
ATOM 824 C C . ILE A 1 104 ? 16.760 -0.897 -22.410 1.00 83.69 104 ILE A C 1
ATOM 826 O O . ILE A 1 104 ? 17.698 -0.336 -22.978 1.00 83.69 104 ILE A O 1
ATOM 830 N N . PRO A 1 105 ? 15.914 -1.684 -23.110 1.00 86.00 105 PRO A N 1
ATOM 831 C CA . PRO A 1 105 ? 16.098 -1.927 -24.543 1.00 86.00 105 PRO A CA 1
ATOM 832 C C . PRO A 1 105 ? 16.016 -0.654 -25.395 1.00 86.00 105 PRO A C 1
ATOM 834 O O . PRO A 1 105 ? 16.722 -0.538 -26.394 1.00 86.00 105 PRO A O 1
ATOM 837 N N . HIS A 1 106 ? 15.172 0.306 -24.999 1.00 84.31 106 HIS A N 1
ATOM 838 C CA . HIS A 1 106 ? 15.051 1.595 -25.676 1.00 84.31 106 HIS A CA 1
ATOM 839 C C . HIS A 1 106 ? 16.351 2.395 -25.567 1.00 84.31 106 HIS A C 1
ATOM 841 O O . HIS A 1 106 ? 16.890 2.823 -26.585 1.00 84.31 106 HIS A O 1
ATOM 847 N N . TRP A 1 107 ? 16.889 2.529 -24.353 1.00 84.75 107 TRP A N 1
ATOM 848 C CA . TRP A 1 107 ? 18.124 3.275 -24.104 1.00 84.75 107 TRP A CA 1
ATOM 849 C C . TRP A 1 107 ? 19.341 2.634 -24.770 1.00 84.75 107 TRP A C 1
ATOM 851 O O . TRP A 1 107 ? 20.162 3.341 -25.346 1.00 84.75 107 TRP A O 1
ATOM 861 N N . ARG A 1 108 ? 19.426 1.296 -24.789 1.00 86.81 108 ARG A N 1
ATOM 862 C CA . ARG A 1 108 ? 20.495 0.579 -25.508 1.00 86.81 108 ARG A CA 1
ATOM 863 C C . ARG A 1 108 ? 20.485 0.870 -27.008 1.00 86.81 108 ARG A C 1
ATOM 865 O O . ARG A 1 108 ? 21.546 1.016 -27.610 1.00 86.81 108 ARG A O 1
ATOM 872 N N . ARG A 1 109 ? 19.298 0.982 -27.610 1.00 87.38 109 ARG A N 1
ATOM 873 C CA . ARG A 1 109 ? 19.158 1.358 -29.022 1.00 87.38 109 ARG A CA 1
ATOM 874 C C . ARG A 1 109 ? 19.617 2.797 -29.267 1.00 87.38 109 ARG A C 1
ATOM 876 O O . ARG A 1 109 ? 20.351 3.029 -30.220 1.00 87.38 109 ARG A O 1
ATOM 883 N N . GLU A 1 110 ? 19.241 3.736 -28.400 1.00 85.62 110 GLU A N 1
ATOM 884 C CA . GLU A 1 110 ? 19.682 5.137 -28.500 1.00 85.62 110 GLU A CA 1
ATOM 885 C C . GLU A 1 110 ? 21.206 5.287 -28.330 1.00 85.62 110 GLU A C 1
ATOM 887 O O . GLU A 1 110 ? 21.835 6.042 -29.074 1.00 85.62 110 GLU A O 1
ATOM 892 N N . GLU A 1 111 ? 21.824 4.540 -27.403 1.00 85.25 111 GLU A N 1
ATOM 893 C CA . GLU A 1 111 ? 23.290 4.469 -27.261 1.00 85.25 111 GLU A CA 1
ATOM 894 C C . GLU A 1 111 ? 23.944 3.973 -28.564 1.00 85.25 111 GLU A C 1
ATOM 896 O O . GLU A 1 111 ? 24.924 4.553 -29.042 1.00 85.25 111 GLU A O 1
ATOM 901 N N . GLU A 1 112 ? 23.385 2.932 -29.189 1.00 85.81 112 GLU A N 1
ATOM 902 C CA . GLU A 1 112 ? 23.920 2.378 -30.433 1.00 85.81 112 GLU A CA 1
ATOM 903 C C . GLU A 1 112 ? 23.759 3.331 -31.631 1.00 85.81 112 GLU A C 1
ATOM 905 O O . GLU A 1 112 ? 24.667 3.443 -32.458 1.00 85.81 112 GLU A O 1
ATOM 910 N N . GLU A 1 113 ? 22.634 4.041 -31.729 1.00 87.31 113 GLU A N 1
ATOM 911 C CA . GLU A 1 113 ? 22.389 5.052 -32.764 1.00 87.31 113 GLU A CA 1
ATOM 912 C C . GLU A 1 113 ? 23.336 6.249 -32.628 1.00 87.31 113 GLU A C 1
ATOM 914 O O . GLU A 1 113 ? 23.906 6.701 -33.628 1.00 87.31 113 GLU A O 1
ATOM 919 N N . ARG A 1 114 ? 23.597 6.717 -31.399 1.00 85.81 114 ARG A N 1
ATOM 920 C CA . ARG A 1 114 ? 24.611 7.754 -31.150 1.00 85.81 114 ARG A CA 1
ATOM 921 C C . ARG A 1 114 ? 26.009 7.300 -31.547 1.00 85.81 114 ARG A C 1
ATOM 923 O O . ARG A 1 114 ? 26.702 8.043 -32.242 1.00 85.81 114 ARG A O 1
ATOM 930 N N . ARG A 1 115 ? 26.385 6.064 -31.197 1.00 85.38 115 ARG A N 1
ATOM 931 C CA . ARG A 1 115 ? 27.666 5.465 -31.601 1.00 85.38 115 ARG A CA 1
ATOM 932 C C . ARG A 1 115 ? 27.805 5.404 -33.125 1.00 85.38 115 ARG A C 1
ATOM 934 O O . ARG A 1 115 ? 28.858 5.741 -33.654 1.00 85.38 115 ARG A O 1
ATOM 941 N N . LYS A 1 116 ? 26.747 5.004 -33.841 1.00 88.44 116 LYS A N 1
ATOM 942 C CA . LYS A 1 116 ? 26.720 4.980 -35.319 1.00 88.44 116 LYS A CA 1
ATOM 943 C C . LYS A 1 116 ? 26.830 6.377 -35.931 1.00 88.44 116 LYS A C 1
ATOM 945 O O . LYS A 1 116 ? 27.416 6.523 -36.997 1.00 88.44 116 LYS A O 1
ATOM 950 N N . SER A 1 117 ? 26.304 7.385 -35.243 1.00 89.19 117 SER A N 1
ATOM 951 C CA . SER A 1 117 ? 26.342 8.790 -35.663 1.00 89.19 117 SER A CA 1
ATOM 952 C C . SER A 1 117 ? 27.654 9.501 -35.299 1.00 89.19 117 SER A C 1
ATOM 954 O O . SER A 1 117 ? 27.800 10.684 -35.588 1.00 89.19 117 SER A O 1
ATOM 956 N N . GLY A 1 118 ? 28.601 8.806 -34.652 1.00 87.44 118 GLY A N 1
ATOM 957 C CA . GLY A 1 118 ? 29.880 9.376 -34.216 1.00 87.44 118 GLY A CA 1
ATOM 958 C C . GLY A 1 118 ? 29.756 10.396 -33.080 1.00 87.44 118 GLY A C 1
ATOM 959 O O . GLY A 1 118 ? 30.673 11.186 -32.867 1.00 87.44 118 GLY A O 1
ATOM 960 N N . LEU A 1 119 ? 28.625 10.405 -32.367 1.00 82.50 119 LEU A N 1
ATOM 961 C CA . LEU A 1 119 ? 28.413 11.278 -31.216 1.00 82.50 119 LEU A CA 1
ATOM 962 C C . LEU A 1 119 ? 29.083 10.684 -29.966 1.00 82.50 119 LEU A C 1
ATOM 964 O O . LEU A 1 119 ? 29.088 9.460 -29.809 1.00 82.50 119 LEU A O 1
ATOM 968 N N . PRO A 1 120 ? 29.615 11.527 -29.064 1.00 79.88 120 PRO A N 1
ATOM 969 C CA . PRO A 1 120 ? 30.208 11.065 -27.813 1.00 79.88 120 PRO A CA 1
ATOM 970 C C . PRO A 1 120 ? 29.185 10.335 -26.928 1.00 79.88 120 PRO A C 1
ATOM 972 O O . PRO A 1 120 ? 27.997 10.681 -26.908 1.00 79.88 120 PRO A O 1
ATOM 975 N N . ASP A 1 121 ? 29.651 9.321 -26.193 1.00 79.31 121 ASP A N 1
ATOM 976 C CA . ASP A 1 121 ? 28.818 8.591 -25.236 1.00 79.31 121 ASP A CA 1
ATOM 977 C C . ASP A 1 121 ? 28.563 9.464 -24.002 1.00 79.31 121 ASP A C 1
ATOM 979 O O . ASP A 1 121 ? 29.472 9.792 -23.244 1.00 79.31 121 ASP A O 1
ATOM 983 N N . LEU A 1 122 ? 27.299 9.839 -23.788 1.00 75.25 122 LEU A N 1
ATOM 984 C CA . LEU A 1 122 ? 2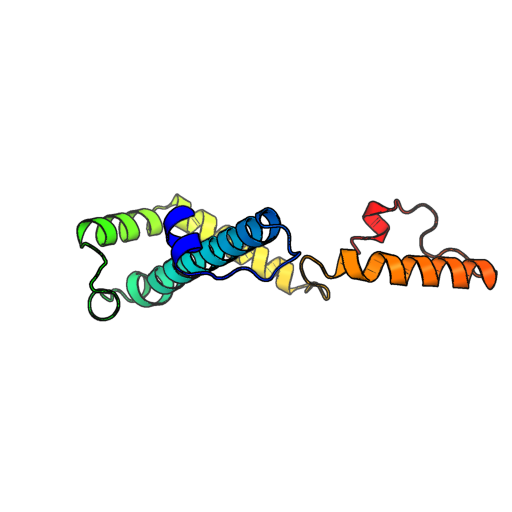6.892 10.639 -22.630 1.00 75.25 122 LEU A CA 1
ATOM 985 C C . LEU A 1 122 ? 27.030 9.887 -21.298 1.00 75.25 122 LEU A C 1
ATOM 987 O O . LEU A 1 122 ? 26.952 10.515 -20.245 1.00 75.25 122 LEU A O 1
ATOM 991 N N . PHE A 1 123 ? 27.199 8.565 -21.335 1.00 73.44 123 PHE A N 1
ATOM 992 C CA . PHE A 1 123 ? 27.309 7.714 -20.154 1.00 73.44 123 PHE A CA 1
ATOM 993 C C . PHE A 1 123 ? 28.668 7.005 -20.070 1.00 73.44 123 PHE A C 1
ATOM 995 O O . PHE A 1 123 ? 28.785 5.955 -19.429 1.00 73.44 123 PHE A O 1
ATOM 1002 N N . GLU A 1 124 ? 29.696 7.559 -20.716 1.00 75.25 124 GLU A N 1
ATOM 1003 C CA . GLU A 1 124 ? 31.062 7.048 -20.633 1.00 75.25 124 GLU A CA 1
ATOM 1004 C C . GLU A 1 124 ? 31.549 7.062 -19.171 1.00 75.25 124 GLU A C 1
ATOM 1006 O O . GLU A 1 124 ? 31.427 8.058 -18.460 1.00 75.25 124 GLU A O 1
ATOM 1011 N N . GLY A 1 125 ? 32.060 5.926 -18.686 1.00 77.81 125 GLY A N 1
ATOM 1012 C CA . GLY A 1 125 ? 32.514 5.771 -17.297 1.00 77.81 125 GLY A CA 1
ATOM 1013 C C . GLY A 1 125 ? 31.409 5.533 -16.258 1.00 77.81 125 GLY A C 1
ATOM 1014 O O . GLY A 1 125 ? 31.725 5.344 -15.084 1.00 77.81 125 GLY A O 1
ATOM 1015 N N . ILE A 1 126 ? 30.135 5.492 -16.663 1.00 79.88 126 ILE A N 1
ATOM 1016 C CA . ILE A 1 126 ? 29.011 5.134 -15.787 1.00 79.88 126 ILE A CA 1
ATOM 1017 C C . ILE A 1 126 ? 28.737 3.633 -15.905 1.00 79.88 126 ILE A C 1
ATOM 1019 O O . ILE A 1 126 ? 28.620 3.099 -17.008 1.00 79.88 126 ILE A O 1
ATOM 1023 N N . ASP A 1 127 ? 28.625 2.939 -14.771 1.00 79.25 127 ASP A N 1
ATOM 1024 C CA . ASP A 1 127 ? 28.325 1.509 -14.765 1.00 79.25 127 ASP A CA 1
ATOM 1025 C C . ASP A 1 127 ? 26.883 1.220 -15.221 1.00 79.25 127 ASP A C 1
ATOM 1027 O O . ASP A 1 127 ? 25.970 2.029 -15.045 1.00 79.25 127 ASP A O 1
ATOM 1031 N N . ASP A 1 128 ? 26.655 0.034 -15.784 1.00 71.81 128 ASP A N 1
ATOM 1032 C CA . ASP A 1 128 ? 25.361 -0.341 -16.367 1.00 71.81 128 ASP A CA 1
ATOM 1033 C C . ASP A 1 128 ? 24.186 -0.270 -15.379 1.00 71.81 128 ASP A C 1
ATOM 1035 O O . ASP A 1 128 ? 23.056 0.036 -15.772 1.00 71.81 128 ASP A O 1
ATOM 1039 N N . ARG A 1 129 ? 24.429 -0.519 -14.086 1.00 68.44 129 ARG A N 1
ATOM 1040 C CA . ARG A 1 129 ? 23.384 -0.418 -13.067 1.00 68.44 129 ARG A CA 1
ATOM 1041 C C . ARG A 1 129 ? 23.005 1.041 -12.856 1.00 68.44 129 ARG A C 1
ATOM 1043 O O . ARG A 1 129 ? 21.812 1.338 -12.837 1.00 68.44 129 ARG A O 1
ATOM 1050 N N . ALA A 1 130 ? 23.980 1.939 -12.758 1.00 69.19 130 ALA A N 1
ATOM 1051 C CA . ALA A 1 130 ? 23.731 3.374 -12.664 1.00 69.19 130 ALA A CA 1
ATOM 1052 C C . ALA A 1 130 ? 23.027 3.925 -13.918 1.00 69.19 130 ALA A C 1
ATOM 1054 O O . ALA A 1 130 ? 22.075 4.690 -13.778 1.00 69.19 130 ALA A O 1
ATOM 1055 N N . LYS A 1 131 ? 23.384 3.454 -15.124 1.00 69.31 131 LYS A N 1
ATOM 1056 C CA . LYS A 1 131 ? 22.681 3.812 -16.376 1.00 69.31 131 LYS A CA 1
ATOM 1057 C C . LYS A 1 131 ? 21.198 3.422 -16.362 1.00 69.31 131 LYS A C 1
ATOM 1059 O O . LYS A 1 131 ? 20.361 4.136 -16.901 1.00 69.31 131 LYS A O 1
ATOM 1064 N N . SER A 1 132 ? 20.869 2.291 -15.736 1.00 63.16 132 SER A N 1
ATOM 1065 C CA . SER A 1 132 ? 19.496 1.764 -15.657 1.00 63.16 132 SER A CA 1
ATOM 1066 C C . SER A 1 132 ? 18.668 2.272 -14.465 1.00 63.16 132 SER A C 1
ATOM 1068 O O . SER A 1 132 ? 17.508 1.885 -14.344 1.00 63.16 132 SER A O 1
ATOM 1070 N N . SER A 1 133 ? 19.239 3.111 -13.590 1.00 57.91 133 SER A N 1
ATOM 1071 C CA . SER A 1 133 ? 18.616 3.550 -12.323 1.00 57.91 133 SER A CA 1
ATOM 1072 C C . SER A 1 133 ? 18.376 5.067 -12.220 1.00 57.91 133 SER A C 1
ATOM 1074 O O . SER A 1 133 ? 18.002 5.530 -11.141 1.00 57.91 133 SER A O 1
ATOM 1076 N N . ALA A 1 134 ? 18.641 5.826 -13.290 1.00 50.72 134 ALA A N 1
ATOM 1077 C CA . ALA A 1 134 ? 18.604 7.294 -13.310 1.00 50.72 134 ALA A CA 1
ATOM 1078 C C . ALA A 1 134 ? 17.187 7.897 -13.294 1.00 50.72 134 ALA A C 1
ATOM 1080 O O . ALA A 1 134 ? 16.257 7.316 -13.903 1.00 50.72 134 ALA A O 1
#

Sequence (134 aa):
MWAALKACFRFPEGKPKEDAKKFAMITLGTAFRNFRHTLHKNYVKKGLSPKSKFGKILDAMWEEFKQMKNTAEAKALSQQMIEKAQKAAENPHHFGAGGYDGMIPHWRREEEERRKSGLPDLFEGIDDRAKSSA

Mean predicted aligned error: 10.54 Å

Solvent-accessible surface area (backbone atoms only — not comparable to full-atom values): 8161 Å² total; per-residue (Å²): 108,70,70,64,51,53,76,76,52,86,81,66,87,94,60,64,69,65,60,56,48,52,49,52,52,52,52,50,52,49,53,53,51,50,50,55,48,49,48,44,65,66,16,61,76,65,76,48,78,55,49,89,84,42,71,85,61,52,68,68,62,50,53,52,52,51,52,62,60,66,35,69,66,49,46,53,52,51,50,54,52,49,55,52,49,54,59,45,60,78,63,65,76,91,56,59,102,63,39,47,75,68,42,49,66,56,54,54,50,53,53,51,52,35,56,75,68,71,46,83,68,92,58,71,94,56,54,73,67,61,70,62,68,117

Radius of gyration: 23.32 Å; Cα contacts (8 Å, |Δi|>4): 37; chains: 1; bounding box: 54×41×56 Å

Foldseek 3Di:
DVVVVVVVDDDDPPDDPVVVVVVVVVVVVVVVVVVLVCCCVVPLVVVHDCCVPCVVQDPVNVVVSSVVCPDPVNVVVVVVVVVVVVVCVVPPDPADPCRLVVCLVVVVVVQVVCVVVVHDRPQVPPDPVRVSPD

Organism: Panicum miliaceum (NCBI:txid4540)

Secondary structure (DSSP, 8-state):
-HHHHHHT--PPTTS-HHHHHHHHHHHHHHHHHHHHHHHHHHTGGGT--STTT-TTS-HHHHHHHHHHHHSHHHHHHHHHHHHHHHHHHHS--SS-TTHHHHHHHHHHHHHHHHHHTT---TTTT--HHHHT--